Protein AF-A0A3D3UPU9-F1 (afdb_monomer)

Secondary structure (DSSP, 8-state):
----EEEETTTTEEEESSSSPP---GGG--SS----SS---SS-HHHHHHTT--GGGSTTT-TTGGGT-SSS--BTTTTBSSSHHHHHHHHHHTT-BHHHHTT-EETTEEGGGG-SS---BTTTTBSSSHHHHHHHHHHTT--S-PPPPP-

Structure (mmCIF, N/CA/C/O backbone):
data_AF-A0A3D3UPU9-F1
#
_entry.id   AF-A0A3D3UPU9-F1
#
loop_
_atom_site.group_PDB
_atom_site.id
_atom_site.type_symbol
_atom_site.label_atom_id
_atom_site.label_alt_id
_atom_site.label_comp_id
_atom_site.label_asym_id
_atom_site.label_entity_id
_atom_site.label_seq_id
_atom_site.pdbx_PDB_ins_code
_atom_site.Cartn_x
_atom_site.Cartn_y
_atom_site.Cartn_z
_atom_site.occupancy
_atom_site.B_iso_or_equiv
_atom_site.auth_seq_id
_atom_site.auth_comp_id
_atom_site.auth_asym_id
_atom_site.auth_atom_id
_atom_site.pdbx_PDB_model_num
ATOM 1 N N . CYS A 1 1 ? 29.585 -38.027 28.846 1.00 46.94 1 CYS A N 1
ATOM 2 C CA . CYS A 1 1 ? 30.339 -36.839 28.402 1.00 46.94 1 CYS A CA 1
ATOM 3 C C . CYS A 1 1 ? 29.628 -35.595 28.892 1.00 46.94 1 CYS A C 1
ATOM 5 O O . CYS A 1 1 ? 28.410 -35.543 28.786 1.00 46.94 1 CYS A O 1
ATOM 7 N N . LYS A 1 2 ? 30.360 -34.642 29.471 1.00 41.84 2 LYS A N 1
ATOM 8 C CA . LYS A 1 2 ? 29.818 -33.352 29.897 1.00 41.84 2 LYS A CA 1
ATOM 9 C C . LYS A 1 2 ? 30.314 -32.322 28.886 1.00 41.84 2 LYS A C 1
ATOM 11 O O . LYS A 1 2 ? 31.508 -32.048 28.859 1.00 41.84 2 LYS A O 1
ATOM 16 N N . VAL A 1 3 ? 29.425 -31.849 28.017 1.00 46.53 3 VAL A N 1
ATOM 17 C CA . VAL A 1 3 ? 29.729 -30.747 27.097 1.00 46.53 3 VAL A CA 1
ATOM 18 C C . VAL A 1 3 ? 29.745 -29.469 27.928 1.00 46.53 3 VAL A C 1
ATOM 20 O O . VAL A 1 3 ? 28.830 -29.245 28.723 1.00 46.53 3 VAL A O 1
ATOM 23 N N . THR A 1 4 ? 30.804 -28.674 27.797 1.00 49.34 4 THR A N 1
ATOM 24 C CA . THR A 1 4 ? 30.933 -27.385 28.485 1.00 49.34 4 THR A CA 1
ATOM 25 C C . THR A 1 4 ? 30.965 -26.300 27.425 1.00 49.34 4 THR A C 1
ATOM 27 O O . THR A 1 4 ? 31.684 -26.418 26.437 1.00 49.34 4 THR A O 1
ATOM 30 N N . VAL A 1 5 ? 30.138 -25.278 27.611 1.00 53.41 5 VAL A N 1
ATOM 31 C CA . VAL A 1 5 ? 30.054 -24.121 26.725 1.00 53.41 5 VAL A CA 1
ATOM 32 C C . VAL A 1 5 ? 30.458 -22.904 27.546 1.00 53.41 5 VAL A C 1
ATOM 34 O O . VAL A 1 5 ? 29.901 -22.681 28.622 1.00 53.41 5 VAL A O 1
ATOM 37 N N . ALA A 1 6 ? 31.434 -22.141 27.058 1.00 52.06 6 ALA A N 1
ATOM 38 C CA . ALA A 1 6 ? 31.935 -20.936 27.709 1.00 52.06 6 ALA A CA 1
ATOM 39 C C . ALA A 1 6 ? 31.796 -19.728 26.780 1.00 52.06 6 ALA A C 1
ATOM 41 O O . ALA A 1 6 ? 31.904 -19.847 25.555 1.00 52.06 6 ALA A O 1
ATOM 42 N N . THR A 1 7 ? 31.557 -18.552 27.364 1.00 44.59 7 THR A N 1
ATOM 43 C CA . THR A 1 7 ? 31.449 -17.321 26.588 1.00 44.59 7 THR A CA 1
ATOM 44 C C . THR A 1 7 ? 32.829 -16.778 26.213 1.00 44.59 7 THR A C 1
ATOM 46 O O . THR A 1 7 ? 33.698 -16.619 27.069 1.00 44.59 7 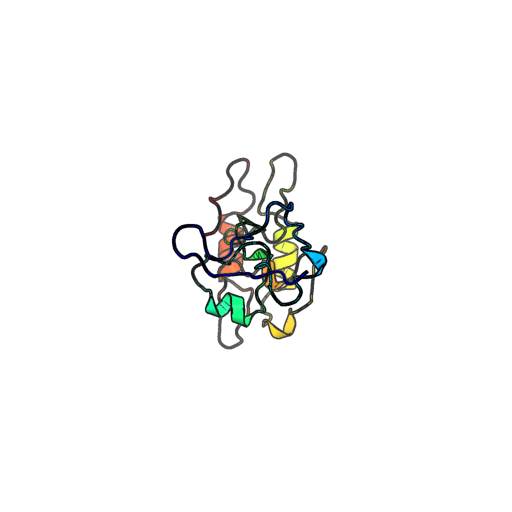THR A O 1
ATOM 49 N N . ASN A 1 8 ? 33.052 -16.483 24.927 1.00 55.12 8 ASN A N 1
ATOM 50 C CA . ASN A 1 8 ? 34.313 -15.919 24.426 1.00 55.12 8 ASN A CA 1
ATOM 51 C C . ASN A 1 8 ? 34.063 -14.608 23.667 1.00 55.12 8 ASN A C 1
ATOM 53 O O . ASN A 1 8 ? 33.685 -14.604 22.492 1.00 55.12 8 ASN A O 1
ATOM 57 N N . ALA A 1 9 ? 34.303 -13.486 24.347 1.00 48.84 9 ALA A N 1
ATOM 58 C CA . ALA A 1 9 ? 34.058 -12.144 23.815 1.00 48.84 9 ALA A CA 1
ATOM 59 C C . ALA A 1 9 ? 34.931 -11.789 22.594 1.00 48.84 9 ALA A C 1
ATOM 61 O O . ALA A 1 9 ? 34.575 -10.906 21.822 1.00 48.84 9 ALA A O 1
ATOM 62 N N . THR A 1 10 ? 36.045 -12.49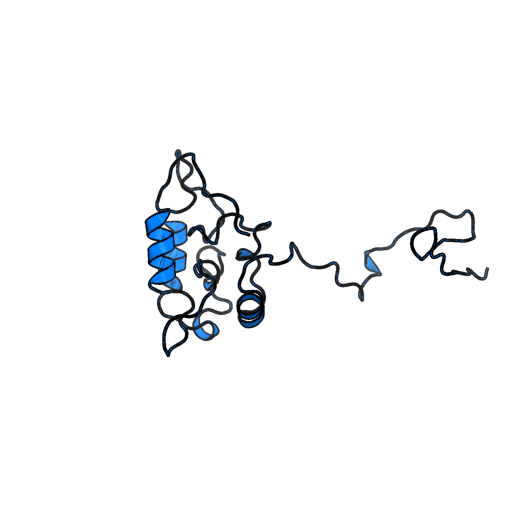2 22.372 1.00 52.50 10 THR A N 1
ATOM 63 C CA . THR A 1 10 ? 36.965 -12.228 21.254 1.00 52.50 10 THR A CA 1
ATOM 64 C C . THR A 1 10 ? 36.535 -12.932 19.959 1.00 52.50 10 THR A C 1
ATOM 66 O O . THR A 1 10 ? 36.992 -12.555 18.883 1.00 52.50 10 THR A O 1
ATOM 69 N N . ARG A 1 11 ? 35.669 -13.959 20.029 1.00 52.34 11 ARG A N 1
ATOM 70 C CA . ARG A 1 11 ? 35.299 -14.816 18.878 1.00 52.34 11 ARG A CA 1
ATOM 71 C C . ARG A 1 11 ? 33.797 -14.891 18.570 1.00 52.34 11 ARG A C 1
ATOM 73 O O . ARG A 1 11 ? 33.394 -15.764 17.812 1.00 52.34 11 ARG A O 1
ATOM 80 N N . GLY A 1 12 ? 32.979 -13.990 19.114 1.00 53.72 12 GLY A N 1
ATOM 81 C CA . GLY A 1 12 ? 31.536 -13.976 18.830 1.00 53.72 12 GLY A CA 1
ATOM 82 C C . GLY A 1 12 ? 30.709 -14.865 19.765 1.00 53.72 12 GLY A C 1
ATOM 83 O O . GLY A 1 12 ? 29.836 -15.605 19.328 1.00 53.72 12 GLY A O 1
ATOM 84 N N . ASN A 1 13 ? 30.960 -14.741 21.068 1.00 56.62 13 ASN A N 1
ATOM 85 C CA . ASN A 1 13 ? 30.154 -15.236 22.187 1.00 56.62 13 ASN A CA 1
ATOM 86 C C . ASN A 1 13 ? 30.148 -16.740 22.470 1.00 56.62 13 ASN A C 1
ATOM 88 O O . ASN A 1 13 ? 30.397 -17.060 23.622 1.00 56.62 13 ASN A O 1
ATOM 92 N N . VAL A 1 14 ? 29.909 -17.665 21.537 1.00 58.06 14 VAL A N 1
ATOM 93 C CA . VAL A 1 14 ? 29.805 -19.103 21.884 1.00 58.06 14 VAL A CA 1
ATOM 94 C C . VAL A 1 14 ? 30.769 -19.944 21.056 1.00 58.06 14 VAL A C 1
ATOM 96 O O . VAL A 1 14 ? 30.711 -19.938 19.831 1.00 58.06 14 VAL A O 1
ATOM 99 N N . VAL A 1 15 ? 31.662 -20.676 21.727 1.00 60.09 15 VAL A N 1
ATOM 100 C CA . VAL A 1 15 ? 32.650 -21.556 21.088 1.00 60.09 15 VAL A CA 1
ATOM 101 C C . VAL A 1 15 ? 32.526 -22.951 21.697 1.00 60.09 15 VAL A C 1
ATOM 103 O O . VAL A 1 15 ? 32.544 -23.087 22.920 1.00 60.09 15 VAL A O 1
ATOM 106 N N . LEU A 1 16 ? 32.399 -23.981 20.854 1.00 64.25 16 LEU A N 1
ATOM 107 C CA . LEU A 1 16 ? 32.554 -25.365 21.303 1.00 64.25 16 LEU A CA 1
ATOM 108 C C . LEU A 1 16 ? 34.021 -25.618 21.657 1.00 64.25 16 LEU A C 1
ATOM 110 O O . LEU A 1 16 ? 34.922 -25.307 20.880 1.00 64.25 16 LEU A O 1
ATOM 114 N N . GLU A 1 17 ? 34.250 -26.199 22.830 1.00 66.12 17 GLU A N 1
ATOM 115 C CA . GLU A 1 17 ? 35.594 -26.550 23.301 1.00 66.12 17 GLU A CA 1
ATOM 116 C C . GLU A 1 17 ? 36.030 -27.965 22.881 1.00 66.12 17 GLU A C 1
ATOM 118 O O . GLU A 1 17 ? 37.157 -28.369 23.164 1.00 66.12 17 GLU A O 1
ATOM 123 N N . ASP A 1 18 ? 35.164 -28.719 22.196 1.00 69.00 18 ASP A N 1
ATOM 124 C CA . ASP A 1 18 ? 35.494 -30.030 21.638 1.00 69.00 18 ASP A CA 1
ATOM 125 C C . ASP A 1 18 ? 35.617 -30.002 20.102 1.00 69.00 18 ASP A C 1
ATOM 127 O O . ASP A 1 18 ? 35.184 -29.067 19.432 1.00 69.00 18 ASP A O 1
ATOM 131 N N . ALA A 1 19 ? 36.286 -31.016 19.545 1.00 60.22 19 ALA A N 1
ATOM 132 C CA . ALA A 1 19 ? 36.576 -31.127 18.113 1.00 60.22 19 ALA A CA 1
ATOM 133 C C . ALA A 1 19 ? 35.414 -31.723 17.291 1.00 60.22 19 ALA A C 1
ATOM 135 O O . ALA A 1 19 ? 35.639 -32.165 16.163 1.00 60.22 19 ALA A O 1
ATOM 136 N N . SER A 1 20 ? 34.203 -31.806 17.852 1.00 69.56 20 SER A N 1
ATOM 137 C CA . SER A 1 20 ? 33.037 -32.291 17.114 1.00 69.56 20 SER A CA 1
ATOM 138 C C . SER A 1 20 ? 32.417 -31.174 16.269 1.00 69.56 20 SER A C 1
ATOM 140 O O . SER A 1 20 ? 32.450 -29.998 16.633 1.00 69.56 20 SER A O 1
ATOM 142 N N . GLU A 1 21 ? 31.883 -31.531 15.099 1.00 62.50 21 GLU A N 1
ATOM 143 C CA . GLU A 1 21 ? 31.147 -30.581 14.268 1.00 62.50 21 GLU A CA 1
ATOM 144 C C . GLU A 1 21 ? 29.829 -30.231 14.965 1.00 62.50 21 GLU A C 1
ATOM 146 O O . GLU A 1 21 ? 28.980 -31.095 15.202 1.00 62.50 21 GLU A O 1
ATOM 151 N N . ALA A 1 22 ? 29.669 -28.957 15.316 1.00 62.78 22 ALA A N 1
ATOM 152 C CA . ALA A 1 22 ? 28.429 -28.463 15.883 1.00 62.78 22 ALA A CA 1
ATOM 153 C C . ALA A 1 22 ? 27.321 -28.557 14.828 1.00 62.78 22 ALA A C 1
ATOM 155 O O . ALA A 1 22 ? 27.372 -27.894 13.794 1.00 62.78 22 ALA A O 1
ATOM 156 N N . THR A 1 23 ? 26.302 -29.364 15.100 1.00 63.22 23 THR A N 1
ATOM 157 C CA . THR A 1 23 ? 25.083 -29.387 14.294 1.00 63.22 23 THR A CA 1
ATOM 158 C C . THR A 1 23 ? 24.142 -28.310 14.816 1.00 63.22 23 THR A C 1
ATOM 160 O O . THR A 1 23 ? 23.668 -28.371 15.949 1.00 63.22 23 THR A O 1
ATOM 163 N N . VAL A 1 24 ? 23.908 -27.282 13.999 1.00 61.31 24 VAL A N 1
ATOM 164 C CA . VAL A 1 24 ? 22.934 -26.229 14.301 1.00 61.31 24 VAL A CA 1
ATOM 165 C C . VAL A 1 24 ? 21.560 -26.719 13.855 1.00 61.31 24 VAL A C 1
ATOM 167 O O . VAL A 1 24 ? 21.255 -26.717 12.664 1.00 61.31 24 VAL A O 1
ATOM 170 N N . ASP A 1 25 ? 20.739 -27.159 14.809 1.00 63.22 25 ASP A N 1
ATOM 171 C CA . ASP A 1 25 ? 19.335 -27.486 14.561 1.00 63.22 25 ASP A CA 1
ATOM 172 C C . ASP A 1 25 ? 18.470 -26.228 14.696 1.00 63.22 25 ASP A C 1
ATOM 174 O O . ASP A 1 25 ? 18.075 -25.819 15.789 1.00 63.22 25 ASP A O 1
ATOM 178 N N . LEU A 1 26 ? 18.180 -25.607 13.555 1.00 58.19 26 LEU A N 1
ATOM 179 C CA . LEU A 1 26 ? 17.317 -24.430 13.487 1.00 58.19 26 LEU A CA 1
ATOM 180 C C . LEU A 1 26 ? 15.848 -24.755 13.807 1.00 58.19 26 LEU A C 1
ATOM 182 O O . LEU A 1 26 ? 15.109 -23.844 14.165 1.00 58.19 26 LEU A O 1
ATOM 186 N N . ALA A 1 27 ? 15.417 -26.021 13.738 1.00 61.16 27 ALA A N 1
ATOM 187 C CA . ALA A 1 27 ? 14.056 -26.407 14.116 1.00 61.16 27 ALA A CA 1
ATOM 188 C C . ALA A 1 27 ? 13.843 -26.390 15.642 1.00 61.16 27 ALA A C 1
ATOM 190 O O . ALA A 1 27 ? 12.710 -26.267 16.103 1.00 61.16 27 ALA A O 1
ATOM 191 N N . GLY A 1 28 ? 14.925 -26.472 16.426 1.00 59.78 28 GLY A N 1
ATOM 192 C CA . GLY A 1 28 ? 14.901 -26.339 17.885 1.00 59.78 28 GLY A CA 1
ATOM 193 C C . GLY A 1 28 ? 14.947 -24.893 18.395 1.00 59.78 28 GLY A C 1
ATOM 194 O O . GLY A 1 28 ? 14.763 -24.664 19.589 1.00 59.78 28 GLY A O 1
ATOM 195 N N . ALA A 1 29 ? 15.181 -23.907 17.522 1.00 58.81 29 ALA A N 1
ATOM 196 C CA . ALA A 1 29 ? 15.260 -22.491 17.881 1.00 58.81 29 ALA A CA 1
ATOM 197 C C . ALA A 1 29 ? 13.862 -21.845 17.960 1.00 58.81 29 ALA A C 1
ATOM 199 O O . ALA A 1 29 ? 13.557 -20.906 17.234 1.00 58.81 29 ALA A O 1
ATOM 200 N N . THR A 1 30 ? 12.994 -22.353 18.839 1.00 58.50 30 THR A N 1
ATOM 201 C CA . THR A 1 30 ? 11.598 -21.889 18.966 1.00 58.50 30 THR A CA 1
ATOM 202 C C . THR A 1 30 ? 11.452 -20.543 19.681 1.00 58.50 30 THR A C 1
ATOM 204 O O . THR A 1 30 ? 10.444 -19.866 19.503 1.00 58.50 30 THR A O 1
ATOM 207 N N . ASP A 1 31 ? 12.459 -20.147 20.467 1.00 54.50 31 ASP A N 1
ATOM 208 C CA . ASP A 1 31 ? 12.461 -18.905 21.260 1.00 54.50 31 ASP A CA 1
ATOM 209 C C . ASP A 1 31 ? 13.246 -17.761 20.598 1.00 54.50 31 ASP A C 1
ATOM 211 O O . ASP A 1 31 ? 13.247 -16.631 21.087 1.00 54.50 31 ASP A O 1
ATOM 215 N N . ILE A 1 32 ? 13.919 -18.036 19.476 1.00 47.25 32 ILE A N 1
ATOM 216 C CA . ILE A 1 32 ? 14.533 -17.006 18.639 1.00 47.25 32 ILE A CA 1
ATOM 217 C C . ILE A 1 32 ? 13.521 -16.724 17.537 1.00 47.25 32 ILE A C 1
ATOM 219 O O . ILE A 1 32 ? 13.419 -17.473 16.568 1.00 47.25 32 ILE A O 1
ATOM 223 N N . GLN A 1 33 ? 12.774 -15.630 17.674 1.00 47.12 33 GLN A N 1
ATOM 224 C CA . GLN A 1 33 ? 12.136 -15.033 16.509 1.00 47.12 33 GLN A CA 1
ATOM 225 C C . GLN A 1 33 ? 13.269 -14.663 15.544 1.00 47.12 33 GLN A C 1
ATOM 227 O O . GLN A 1 33 ? 14.010 -13.708 15.782 1.00 47.12 33 GLN A O 1
ATOM 232 N N . ILE A 1 34 ? 13.469 -15.460 14.492 1.00 50.19 34 ILE A N 1
ATOM 233 C CA . ILE A 1 34 ? 14.204 -14.997 13.316 1.00 50.19 34 ILE A CA 1
ATOM 234 C C . ILE A 1 34 ? 13.363 -13.817 12.845 1.00 50.19 34 ILE A C 1
ATOM 236 O O . ILE A 1 34 ? 12.227 -14.030 12.423 1.00 50.19 34 ILE A O 1
ATOM 240 N N . GLY A 1 35 ? 13.859 -12.592 13.053 1.00 45.94 35 GLY A N 1
ATOM 241 C CA . GLY A 1 35 ? 13.144 -11.375 12.682 1.00 45.94 35 GLY A CA 1
ATOM 242 C C . GLY A 1 35 ? 12.554 -11.551 11.288 1.00 45.94 35 GLY A C 1
ATOM 243 O O . GLY A 1 35 ? 13.261 -11.996 10.379 1.00 45.94 35 GLY A O 1
ATOM 244 N N . GLY A 1 36 ? 11.247 -11.310 11.190 1.00 49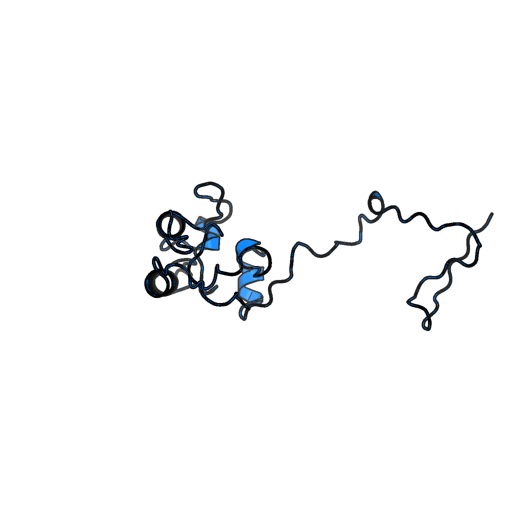.22 36 GLY A N 1
ATOM 245 C CA . GLY A 1 36 ? 10.461 -11.478 9.978 1.00 49.22 36 GLY A CA 1
ATOM 246 C C . GLY A 1 36 ? 11.072 -10.764 8.773 1.00 49.22 36 GLY A C 1
ATOM 247 O O . GLY A 1 36 ? 12.007 -9.970 8.883 1.00 49.22 36 GLY A O 1
ATOM 248 N N . ALA A 1 37 ? 10.553 -11.115 7.604 1.00 52.84 37 ALA A N 1
ATOM 249 C CA . ALA A 1 37 ? 10.959 -10.603 6.307 1.00 52.84 37 ALA A CA 1
ATOM 250 C C . ALA A 1 37 ? 11.110 -9.070 6.294 1.00 52.84 37 ALA A C 1
ATOM 252 O O . ALA A 1 37 ? 10.126 -8.359 6.208 1.00 52.84 37 ALA A O 1
ATOM 253 N N . GLY A 1 38 ? 12.351 -8.570 6.336 1.00 62.69 38 GLY A N 1
ATOM 254 C CA . GLY A 1 38 ? 12.653 -7.136 6.320 1.00 62.69 38 GLY A CA 1
ATOM 255 C C . GLY A 1 38 ? 12.133 -6.382 7.553 1.00 62.69 38 GLY A C 1
ATOM 256 O O . GLY A 1 38 ? 11.144 -6.733 8.179 1.00 62.69 38 GLY A O 1
ATOM 257 N N . SER A 1 39 ? 12.835 -5.337 7.969 1.00 81.06 39 SER A N 1
ATOM 258 C CA . SER A 1 39 ? 12.291 -4.404 8.962 1.00 81.06 39 SER A CA 1
ATOM 259 C C . SER A 1 39 ? 11.724 -3.208 8.221 1.00 81.06 39 SER A C 1
ATOM 261 O O . SER A 1 39 ? 12.335 -2.751 7.258 1.00 81.06 39 SER A O 1
ATOM 263 N N . TYR A 1 40 ? 10.586 -2.689 8.673 1.00 87.25 40 TYR A N 1
ATOM 264 C CA . TYR A 1 40 ? 10.096 -1.404 8.198 1.00 87.25 40 TYR A CA 1
ATOM 265 C C . TYR A 1 40 ? 11.116 -0.308 8.536 1.00 87.25 40 TYR A C 1
ATOM 267 O O . TYR A 1 40 ? 11.459 -0.097 9.702 1.00 87.25 40 TYR A O 1
ATOM 275 N N . THR A 1 41 ? 11.621 0.363 7.505 1.00 85.00 41 THR A N 1
ATOM 276 C CA . THR A 1 41 ? 12.604 1.454 7.602 1.00 85.00 41 THR A CA 1
ATOM 277 C C . THR A 1 41 ? 12.017 2.809 7.208 1.00 85.00 41 THR A C 1
ATOM 279 O O . THR A 1 41 ? 12.722 3.822 7.229 1.00 85.00 41 THR A O 1
ATOM 282 N N . GLY A 1 42 ? 10.710 2.840 6.935 1.00 86.50 42 GLY A N 1
ATOM 283 C CA . GLY A 1 42 ? 9.974 4.045 6.602 1.00 86.50 42 GLY A CA 1
ATOM 284 C C . GLY A 1 42 ? 9.809 5.023 7.775 1.00 86.50 42 GLY A C 1
ATOM 285 O O . GLY A 1 42 ? 10.136 4.721 8.928 1.00 86.50 42 GLY A O 1
ATOM 286 N N . PRO A 1 43 ? 9.306 6.237 7.496 1.00 91.56 43 PRO A N 1
ATOM 287 C CA . PRO A 1 43 ? 9.283 7.318 8.475 1.00 91.56 43 PRO A CA 1
ATOM 288 C C . PRO A 1 43 ? 8.216 7.186 9.575 1.00 91.56 43 PRO A C 1
ATOM 290 O O . PRO A 1 43 ? 8.288 7.949 10.539 1.00 91.56 43 PRO A O 1
ATOM 293 N N . GLN A 1 44 ? 7.256 6.258 9.468 1.00 93.88 44 GLN A N 1
ATOM 294 C CA . GLN A 1 44 ? 6.132 6.106 10.407 1.00 93.88 44 GLN A CA 1
ATOM 295 C C . GLN A 1 44 ? 6.106 4.730 11.110 1.00 93.88 44 GLN A C 1
ATOM 297 O O . GLN A 1 44 ? 5.162 3.953 10.936 1.00 93.88 44 GLN A O 1
ATOM 302 N N . PRO A 1 45 ? 7.134 4.376 11.906 1.00 92.44 45 PRO A N 1
ATOM 303 C CA . PRO A 1 45 ? 7.202 3.064 12.555 1.00 92.44 45 PRO A CA 1
ATOM 304 C C . PRO A 1 45 ? 6.082 2.837 13.583 1.00 92.44 45 PRO A C 1
ATOM 306 O O . PRO A 1 45 ? 5.681 1.700 13.814 1.00 92.44 45 PRO A O 1
ATOM 309 N N . ASP A 1 46 ? 5.565 3.904 14.194 1.00 95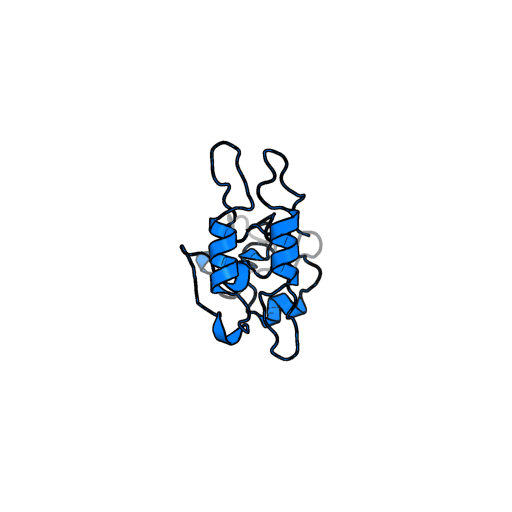.00 46 ASP A N 1
ATOM 310 C CA . ASP A 1 46 ? 4.431 3.865 15.117 1.00 95.00 46 ASP A CA 1
ATOM 311 C C . ASP A 1 46 ? 3.112 3.561 14.400 1.00 95.00 46 ASP A C 1
ATOM 313 O O . ASP A 1 46 ? 2.317 2.762 14.897 1.00 95.00 46 ASP A O 1
ATOM 317 N N . GLU A 1 47 ? 2.896 4.136 13.217 1.00 96.56 47 GLU A N 1
ATOM 318 C CA . GLU A 1 47 ? 1.729 3.820 12.390 1.00 96.56 47 GLU A CA 1
ATOM 319 C C . GLU A 1 47 ? 1.790 2.378 11.879 1.00 96.56 47 GLU A C 1
ATOM 321 O O . GLU A 1 47 ? 0.785 1.675 11.967 1.00 96.56 47 GLU A O 1
ATOM 326 N N . TRP A 1 48 ? 2.964 1.910 11.435 1.00 95.50 48 TRP A N 1
ATOM 327 C CA . TRP A 1 48 ? 3.174 0.529 10.980 1.00 95.50 48 TRP A CA 1
ATOM 328 C C . TRP A 1 48 ? 2.823 -0.485 12.073 1.00 95.50 48 TRP A C 1
ATOM 330 O O . TRP A 1 48 ? 2.034 -1.404 11.847 1.00 95.50 48 TRP A O 1
ATOM 340 N N . GLN A 1 49 ? 3.317 -0.263 13.293 1.00 94.88 49 GLN A N 1
ATOM 341 C CA . GLN A 1 49 ? 2.963 -1.080 14.456 1.00 94.88 49 GLN A CA 1
ATOM 342 C C . GLN A 1 49 ? 1.467 -0.991 14.791 1.00 94.88 49 GLN A C 1
ATOM 344 O O . GLN A 1 49 ? 0.840 -1.998 15.121 1.00 94.88 49 GLN A O 1
ATOM 349 N N . ALA A 1 50 ? 0.866 0.199 14.689 1.00 95.06 50 ALA A N 1
ATOM 350 C CA . ALA A 1 50 ? -0.542 0.413 15.017 1.00 95.06 50 ALA A CA 1
ATOM 351 C C . ALA A 1 50 ? -1.516 -0.312 14.073 1.00 95.06 50 ALA A C 1
ATOM 353 O O . ALA A 1 50 ? -2.646 -0.589 14.482 1.00 95.06 50 ALA A O 1
ATOM 354 N N . VAL A 1 51 ? -1.098 -0.621 12.842 1.00 95.69 51 VAL A N 1
ATOM 355 C CA . VAL A 1 51 ? -1.904 -1.356 11.851 1.00 95.69 51 VAL A CA 1
ATOM 356 C C . VAL A 1 51 ? -1.455 -2.809 11.661 1.00 95.69 51 VAL A C 1
ATOM 358 O O . VAL A 1 51 ? -1.792 -3.441 10.662 1.00 95.69 51 VAL A O 1
ATOM 361 N N . GLY A 1 52 ? -0.727 -3.359 12.638 1.00 94.62 52 GLY A N 1
ATOM 362 C CA . GLY A 1 52 ? -0.397 -4.785 12.680 1.00 94.62 52 GLY A CA 1
ATOM 363 C C . GLY A 1 52 ? 0.785 -5.190 11.804 1.00 94.62 52 GLY A C 1
ATOM 364 O O . GLY A 1 52 ? 0.823 -6.328 11.351 1.00 94.62 52 GLY A O 1
ATOM 365 N N . GLU A 1 53 ? 1.727 -4.271 11.583 1.00 94.50 53 GLU A N 1
ATOM 366 C CA . GLU A 1 53 ? 3.007 -4.532 10.916 1.00 94.50 53 GLU A CA 1
ATOM 367 C C . GLU A 1 53 ? 2.856 -5.131 9.498 1.00 94.50 53 GLU A C 1
ATOM 369 O O . GLU A 1 53 ? 3.431 -6.176 9.201 1.00 94.50 53 GLU A O 1
ATOM 374 N N . PRO A 1 54 ? 2.080 -4.504 8.590 1.00 94.69 54 PRO A N 1
ATOM 375 C CA . PRO A 1 54 ? 1.818 -5.061 7.268 1.00 94.69 54 PRO A CA 1
ATOM 376 C C . PRO A 1 54 ? 3.100 -5.219 6.442 1.00 94.69 54 PRO A C 1
ATOM 378 O O . PRO A 1 54 ? 3.856 -4.264 6.245 1.00 94.69 54 PRO A O 1
ATOM 381 N N . ASP A 1 55 ? 3.285 -6.417 5.886 1.00 94.62 55 ASP A N 1
ATOM 382 C CA . ASP A 1 55 ? 4.434 -6.784 5.049 1.00 94.62 55 ASP A CA 1
ATOM 383 C C . ASP A 1 55 ? 4.593 -5.875 3.822 1.00 94.62 55 ASP A C 1
ATOM 385 O O . ASP A 1 55 ? 5.704 -5.530 3.431 1.00 94.62 55 ASP A O 1
ATOM 389 N N . CYS A 1 56 ? 3.489 -5.441 3.210 1.00 94.81 56 CYS A N 1
ATOM 390 C CA . CYS A 1 56 ? 3.540 -4.609 2.007 1.00 94.81 56 CYS A CA 1
ATOM 391 C C . CYS A 1 56 ? 4.114 -3.207 2.235 1.00 94.81 56 CYS A C 1
ATOM 393 O O . CYS A 1 56 ? 4.461 -2.545 1.266 1.00 94.81 56 CYS A O 1
ATOM 395 N N . TRP A 1 57 ? 4.255 -2.755 3.481 1.00 95.19 57 TRP A N 1
ATOM 396 C CA . TRP A 1 57 ? 4.936 -1.494 3.789 1.00 95.19 57 TRP A CA 1
ATOM 397 C C . TRP A 1 57 ? 6.459 -1.653 3.862 1.00 95.19 57 TRP A C 1
ATOM 399 O O . TRP A 1 57 ? 7.196 -0.672 3.960 1.00 95.19 57 TRP A O 1
ATOM 409 N N . ILE A 1 58 ? 6.954 -2.891 3.855 1.00 93.81 58 ILE A N 1
ATOM 410 C CA . ILE A 1 58 ? 8.375 -3.197 3.948 1.00 93.81 58 ILE A CA 1
ATOM 411 C C . ILE A 1 58 ? 8.970 -3.124 2.543 1.00 93.81 58 ILE A C 1
ATOM 413 O O . ILE A 1 58 ? 8.632 -3.926 1.672 1.00 93.81 58 ILE A O 1
ATOM 417 N N . ALA A 1 59 ? 9.918 -2.209 2.330 1.00 91.31 59 ALA A N 1
ATOM 418 C CA . ALA A 1 59 ? 10.516 -1.963 1.017 1.00 91.31 59 ALA A CA 1
ATOM 419 C C . ALA A 1 59 ? 11.178 -3.207 0.390 1.00 91.31 59 ALA A C 1
ATOM 421 O O . ALA A 1 59 ? 11.186 -3.365 -0.828 1.00 91.31 59 ALA A O 1
ATOM 422 N N . SER A 1 60 ? 11.699 -4.138 1.200 1.00 89.75 60 SER A N 1
ATOM 423 C CA . SER A 1 60 ? 12.242 -5.405 0.687 1.00 89.75 60 SER A CA 1
ATOM 424 C C . SER A 1 60 ? 11.178 -6.386 0.179 1.00 89.75 60 SER A C 1
ATOM 426 O O . SER A 1 60 ? 1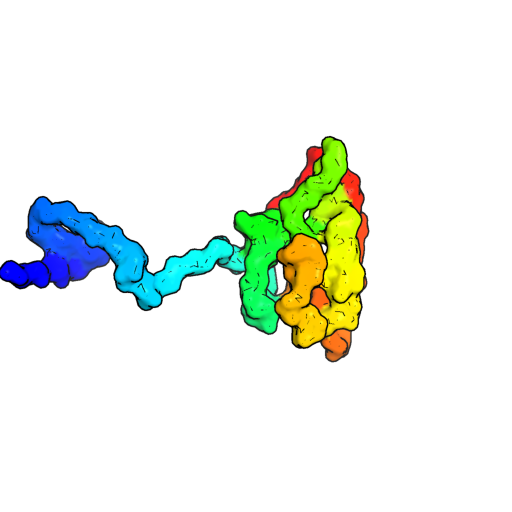1.535 -7.362 -0.477 1.00 89.75 60 SER A O 1
ATOM 428 N N . ILE A 1 61 ? 9.904 -6.165 0.513 1.00 92.62 61 ILE A N 1
ATOM 429 C CA . ILE A 1 61 ? 8.755 -6.962 0.067 1.00 92.62 61 ILE A CA 1
ATOM 430 C C . ILE A 1 61 ? 8.046 -6.239 -1.078 1.00 92.62 61 ILE A C 1
ATOM 432 O O . ILE A 1 61 ? 7.899 -6.809 -2.157 1.00 92.62 61 ILE A O 1
ATOM 436 N N . ASN A 1 62 ? 7.664 -4.979 -0.867 1.00 93.50 62 ASN A N 1
ATOM 437 C CA . ASN A 1 62 ? 7.134 -4.116 -1.911 1.00 93.50 62 ASN A CA 1
ATOM 438 C C . ASN A 1 62 ? 7.900 -2.791 -1.923 1.00 93.50 62 ASN A C 1
ATOM 440 O O . ASN A 1 62 ? 7.634 -1.861 -1.163 1.00 93.50 62 ASN A O 1
ATOM 444 N N . ALA A 1 63 ? 8.856 -2.711 -2.842 1.00 92.69 63 ALA A N 1
ATOM 445 C CA . ALA A 1 63 ? 9.738 -1.567 -2.977 1.00 92.69 63 ALA A CA 1
ATOM 446 C C . ALA A 1 63 ? 9.023 -0.287 -3.428 1.00 92.69 63 ALA A C 1
ATOM 448 O O . ALA A 1 63 ? 9.634 0.770 -3.392 1.00 92.69 63 ALA A O 1
ATOM 449 N N . ARG A 1 64 ? 7.774 -0.344 -3.900 1.00 94.00 64 ARG A N 1
ATOM 450 C CA . ARG A 1 64 ? 7.099 0.804 -4.535 1.00 94.00 64 ARG A CA 1
ATOM 451 C C . ARG A 1 64 ? 5.775 1.156 -3.884 1.00 94.00 64 ARG A C 1
ATOM 453 O O . ARG A 1 64 ? 5.075 2.028 -4.394 1.00 94.00 64 ARG A O 1
ATOM 460 N N . GLN A 1 65 ? 5.458 0.540 -2.751 1.00 96.50 65 GLN A N 1
ATOM 461 C CA . GLN A 1 65 ? 4.175 0.732 -2.091 1.00 96.50 65 GLN A CA 1
ATOM 462 C C . GLN A 1 65 ? 3.905 2.205 -1.768 1.00 96.50 65 GLN A C 1
ATOM 464 O O . GLN A 1 65 ? 2.880 2.742 -2.176 1.00 96.50 65 GLN A O 1
ATOM 469 N N . CYS A 1 66 ? 4.886 2.916 -1.216 1.00 95.62 66 CYS A N 1
ATOM 470 C CA . CYS A 1 66 ? 4.808 4.353 -0.940 1.00 95.62 66 CYS A CA 1
ATOM 471 C C . CYS A 1 66 ? 4.674 5.251 -2.193 1.00 95.62 66 CYS A C 1
ATOM 473 O O . CYS A 1 66 ? 4.594 6.478 -2.098 1.00 95.62 66 CYS A O 1
ATOM 475 N N . HIS A 1 67 ? 4.680 4.657 -3.387 1.00 96.25 67 HIS A N 1
ATOM 476 C CA . HIS A 1 67 ? 4.493 5.312 -4.676 1.00 96.25 67 HIS A CA 1
ATOM 477 C C . HIS A 1 67 ? 3.203 4.884 -5.385 1.00 96.25 67 HIS A C 1
ATOM 479 O O . HIS A 1 67 ? 3.006 5.255 -6.537 1.00 96.25 67 HIS A O 1
ATOM 485 N N . GLY A 1 68 ? 2.303 4.165 -4.714 1.00 97.00 68 GLY A N 1
ATOM 486 C CA . GLY A 1 68 ? 0.995 3.804 -5.261 1.00 97.00 68 GLY A CA 1
ATOM 487 C C . GLY A 1 68 ? 0.882 2.380 -5.804 1.00 97.00 68 GLY A C 1
ATOM 488 O O . GLY A 1 68 ? -0.153 2.051 -6.373 1.00 97.00 68 GLY A O 1
ATOM 489 N N . ASP A 1 69 ? 1.928 1.561 -5.665 1.00 96.94 69 ASP A N 1
ATOM 490 C CA . ASP A 1 69 ? 1.951 0.148 -6.070 1.00 96.94 69 ASP A CA 1
ATOM 491 C C . ASP A 1 69 ? 1.447 -0.719 -4.904 1.00 96.94 69 ASP A C 1
ATOM 493 O O . ASP A 1 69 ? 2.193 -1.039 -3.980 1.00 96.94 69 ASP A O 1
ATOM 497 N N . ALA A 1 70 ? 0.162 -1.056 -4.891 1.00 98.12 70 ALA A N 1
ATOM 498 C CA . ALA A 1 70 ? -0.445 -1.804 -3.796 1.00 98.12 70 ALA A CA 1
ATOM 499 C C . ALA A 1 70 ? -0.154 -3.310 -3.888 1.00 98.12 70 ALA A C 1
ATOM 501 O O . ALA A 1 70 ? -0.065 -3.969 -2.848 1.00 98.12 70 ALA A O 1
ATOM 502 N N . ASP A 1 71 ? -0.038 -3.859 -5.104 1.00 96.50 71 ASP A N 1
ATOM 503 C CA . ASP A 1 71 ? 0.048 -5.307 -5.348 1.00 96.50 71 ASP A CA 1
ATOM 504 C C . ASP A 1 71 ? 1.472 -5.829 -5.616 1.00 96.50 71 ASP A C 1
ATOM 506 O O . ASP A 1 71 ? 1.705 -7.042 -5.594 1.00 96.50 71 ASP A O 1
ATOM 510 N N . GLY A 1 72 ? 2.438 -4.930 -5.813 1.00 93.81 72 GLY A N 1
ATOM 511 C CA . GLY A 1 72 ? 3.833 -5.234 -6.112 1.00 93.81 72 GLY A CA 1
ATOM 512 C C . GLY A 1 72 ? 4.049 -5.782 -7.525 1.00 93.81 72 GLY A C 1
ATOM 513 O O . GLY A 1 72 ? 5.103 -6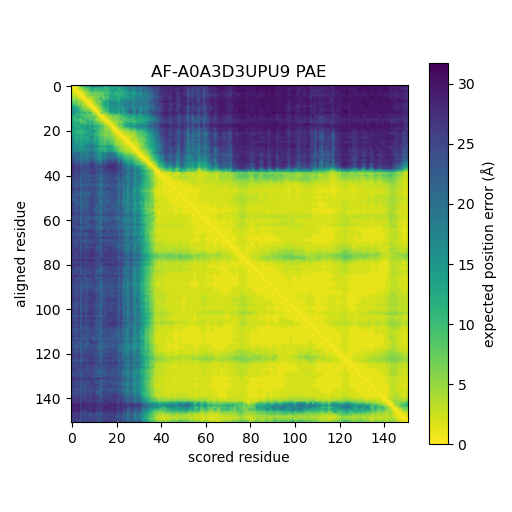.373 -7.793 1.00 93.81 72 GLY A O 1
ATOM 514 N N . ALA A 1 73 ? 3.067 -5.670 -8.426 1.00 93.44 73 ALA A N 1
ATOM 515 C CA . ALA A 1 73 ? 3.055 -6.338 -9.719 1.00 93.44 73 ALA A CA 1
ATOM 516 C C . ALA A 1 73 ? 2.870 -5.369 -10.897 1.00 93.44 73 ALA A C 1
ATOM 518 O O . ALA A 1 73 ? 1.872 -4.678 -11.074 1.00 93.44 73 ALA A O 1
ATOM 519 N N . SER A 1 74 ? 3.817 -5.417 -11.837 1.00 93.25 74 SER A N 1
ATOM 520 C CA . SER A 1 74 ? 3.712 -4.630 -13.066 1.00 93.25 74 SER A CA 1
ATOM 521 C C . SER A 1 74 ? 2.615 -5.154 -14.007 1.00 93.25 74 SER A C 1
ATOM 523 O O . SER A 1 74 ? 2.565 -6.351 -14.307 1.00 93.25 74 SER A O 1
ATO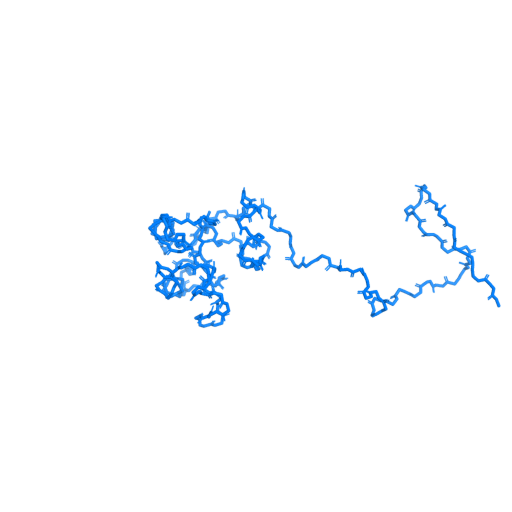M 525 N N . GLN A 1 75 ? 1.828 -4.249 -14.585 1.00 92.62 75 GLN A N 1
ATOM 526 C CA . GLN A 1 75 ? 0.725 -4.541 -15.500 1.00 92.62 75 GLN A CA 1
ATOM 527 C C . GLN A 1 75 ? 1.035 -4.120 -16.950 1.00 92.62 75 GLN A C 1
ATOM 529 O O . GLN A 1 75 ? 1.616 -3.067 -17.231 1.00 92.62 75 GLN A O 1
ATOM 534 N N . GLY A 1 76 ? 0.593 -4.941 -17.907 1.00 90.81 76 GLY A N 1
ATOM 535 C CA . GLY A 1 76 ? 0.682 -4.651 -19.342 1.00 90.81 76 GLY A CA 1
ATOM 536 C C . GLY A 1 76 ? 2.080 -4.809 -19.957 1.00 90.81 76 GLY A C 1
ATOM 537 O O . GLY A 1 76 ? 3.050 -5.195 -19.308 1.00 90.81 76 GLY A O 1
ATOM 538 N N . LYS A 1 77 ? 2.192 -4.525 -21.262 1.00 89.38 77 LYS A N 1
ATOM 539 C CA . LYS A 1 77 ? 3.462 -4.668 -22.007 1.00 89.38 77 LYS A CA 1
ATOM 540 C C . LYS A 1 77 ? 4.499 -3.619 -21.603 1.00 89.38 77 LYS A C 1
ATOM 542 O O . LYS A 1 77 ? 5.690 -3.879 -21.708 1.00 89.38 77 LYS A O 1
ATOM 547 N N . GLN A 1 78 ? 4.023 -2.459 -21.163 1.00 88.38 78 GLN A N 1
ATOM 548 C CA . GLN A 1 78 ? 4.804 -1.302 -20.736 1.00 88.38 78 GLN A CA 1
ATOM 549 C C . GLN A 1 78 ? 5.219 -1.364 -19.257 1.00 88.38 78 GLN A C 1
ATOM 551 O O . GLN A 1 78 ? 5.846 -0.426 -18.774 1.00 88.38 78 GLN A O 1
ATOM 556 N N . LYS A 1 79 ? 4.867 -2.450 -18.546 1.00 90.31 79 LYS A N 1
ATOM 557 C CA . LYS A 1 79 ? 5.213 -2.692 -17.138 1.00 90.31 79 LYS A CA 1
ATOM 558 C C . LYS A 1 79 ? 4.850 -1.520 -16.220 1.00 90.31 79 LYS A C 1
ATOM 560 O O . LYS A 1 79 ? 5.704 -0.964 -15.535 1.00 90.31 79 LYS A O 1
ATOM 565 N N . TYR A 1 80 ? 3.574 -1.154 -16.209 1.00 93.12 80 TYR A N 1
ATOM 566 C CA . TYR A 1 80 ? 3.062 -0.151 -15.282 1.00 93.12 80 TYR A CA 1
ATOM 567 C C . TYR A 1 80 ? 2.975 -0.740 -13.876 1.00 93.12 80 T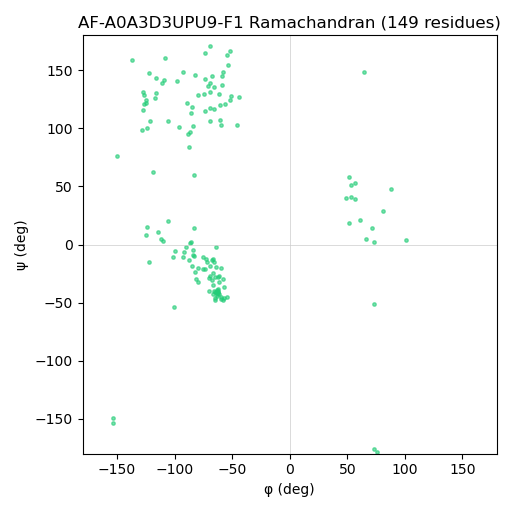YR A C 1
ATOM 569 O O . TYR A 1 80 ? 2.198 -1.662 -13.666 1.00 93.12 80 TYR A O 1
ATOM 577 N N . TRP A 1 81 ? 3.767 -0.221 -12.940 1.00 93.94 81 TRP A N 1
ATOM 578 C CA . TRP A 1 81 ? 3.740 -0.642 -11.529 1.00 93.94 81 TRP A CA 1
ATOM 579 C C . TRP A 1 81 ? 2.591 -0.023 -10.735 1.00 93.94 81 TRP A C 1
ATOM 581 O O . TRP A 1 81 ? 2.217 -0.546 -9.707 1.00 93.94 81 TRP A O 1
ATOM 591 N N . VAL A 1 82 ? 2.029 1.083 -11.226 1.00 95.94 82 VAL A N 1
ATOM 592 C CA . VAL A 1 82 ? 0.828 1.702 -10.662 1.00 95.94 82 VAL A CA 1
ATOM 593 C C . VAL A 1 82 ? -0.223 1.735 -11.756 1.00 95.94 82 VAL A C 1
ATOM 595 O O . VAL A 1 82 ? -0.103 2.490 -12.732 1.00 95.94 82 VAL A O 1
ATOM 598 N N . SER A 1 83 ? -1.221 0.867 -11.647 1.00 96.00 83 SER A N 1
ATOM 599 C CA . SER A 1 83 ? -2.309 0.770 -12.608 1.00 96.00 83 SER A CA 1
ATOM 600 C C . SER A 1 83 ? -3.597 0.219 -11.978 1.00 96.00 83 SER A C 1
ATOM 602 O O . SER A 1 83 ? -3.944 0.530 -10.844 1.00 96.00 83 SER A O 1
ATOM 604 N N . THR A 1 84 ? -4.409 -0.488 -12.764 1.00 97.25 84 THR A N 1
ATOM 605 C CA . THR A 1 84 ? -5.801 -0.790 -12.420 1.00 97.25 84 THR A CA 1
ATOM 606 C C . THR A 1 84 ? -5.943 -1.711 -11.219 1.00 97.25 84 THR A C 1
ATOM 608 O O . THR A 1 84 ? -6.854 -1.482 -10.433 1.00 97.25 84 THR A O 1
ATOM 611 N N . ASN A 1 85 ? -5.038 -2.676 -11.027 1.00 97.62 85 ASN A N 1
ATOM 612 C CA . ASN A 1 85 ? -5.080 -3.514 -9.827 1.00 97.62 85 ASN A CA 1
ATOM 613 C C . ASN A 1 85 ? -4.907 -2.675 -8.550 1.00 97.62 85 ASN A C 1
ATOM 615 O O . ASN A 1 85 ? -5.661 -2.844 -7.598 1.00 97.62 85 ASN A O 1
ATOM 619 N N . ASP A 1 86 ? -3.977 -1.718 -8.550 1.00 98.31 86 ASP A N 1
ATOM 620 C CA . ASP A 1 86 ? -3.712 -0.839 -7.406 1.00 98.31 86 ASP A CA 1
ATOM 621 C C . ASP A 1 86 ? -4.906 0.062 -7.104 1.00 98.31 86 ASP A C 1
ATOM 623 O O . ASP A 1 86 ? -5.303 0.248 -5.951 1.00 98.31 86 ASP A O 1
ATOM 627 N N . LEU A 1 87 ? -5.533 0.574 -8.168 1.00 98.50 87 LEU A N 1
ATOM 628 C CA . LEU A 1 87 ? -6.760 1.349 -8.063 1.00 98.50 87 LEU A CA 1
ATOM 629 C C . LEU A 1 87 ? -7.911 0.520 -7.471 1.00 98.50 87 LEU A C 1
ATOM 631 O O . LEU A 1 87 ? -8.679 1.056 -6.673 1.00 98.50 87 LEU A O 1
ATOM 635 N N . ASP A 1 88 ? -8.033 -0.765 -7.813 1.00 98.62 88 ASP A N 1
ATOM 636 C CA . ASP A 1 88 ? -9.060 -1.647 -7.246 1.00 98.62 88 ASP A CA 1
ATOM 637 C C . ASP A 1 88 ? -8.863 -1.845 -5.731 1.00 98.62 88 ASP A C 1
ATOM 639 O O . ASP A 1 88 ? -9.838 -1.785 -4.972 1.00 98.62 88 ASP A O 1
ATOM 643 N N . VAL A 1 89 ? -7.613 -2.002 -5.270 1.00 98.81 89 VAL A N 1
ATOM 644 C CA . VAL A 1 89 ? -7.285 -2.078 -3.832 1.00 98.81 89 VAL A CA 1
ATOM 645 C C . VAL A 1 89 ? -7.611 -0.750 -3.136 1.00 98.81 89 VAL A C 1
ATOM 647 O O . VAL A 1 89 ? -8.296 -0.751 -2.108 1.00 98.81 89 VAL A O 1
ATOM 650 N N . LEU A 1 90 ? -7.217 0.390 -3.723 1.00 98.75 90 LEU A N 1
ATOM 651 C CA . LEU A 1 90 ? -7.516 1.723 -3.184 1.00 98.75 90 LEU A CA 1
ATOM 652 C C . LEU A 1 90 ? -9.024 1.970 -3.070 1.00 98.75 90 LEU A C 1
ATOM 654 O O . LEU A 1 90 ? -9.502 2.411 -2.023 1.00 98.75 90 LEU A O 1
ATOM 658 N N . ILE A 1 91 ? -9.801 1.658 -4.111 1.00 98.75 91 ILE A N 1
ATOM 659 C CA . ILE A 1 91 ? -11.262 1.826 -4.108 1.00 98.75 91 ILE A CA 1
ATOM 660 C C . ILE A 1 91 ? -11.902 0.951 -3.027 1.00 98.75 91 ILE A C 1
ATOM 662 O O . ILE A 1 91 ? -12.818 1.394 -2.329 1.00 98.75 91 ILE A O 1
ATOM 666 N N . ALA A 1 92 ? -11.424 -0.282 -2.858 1.00 98.62 92 ALA A N 1
ATOM 667 C CA . ALA A 1 92 ? -11.943 -1.181 -1.839 1.00 98.62 92 ALA A CA 1
ATOM 668 C C . ALA A 1 92 ? -11.620 -0.710 -0.409 1.00 98.62 92 ALA A C 1
ATOM 670 O O . ALA A 1 92 ? -12.430 -0.941 0.496 1.00 98.62 92 ALA A O 1
ATOM 671 N N . ALA A 1 93 ? -10.499 -0.019 -0.198 1.00 98.56 93 ALA A N 1
ATOM 672 C CA . ALA A 1 93 ? -10.095 0.546 1.092 1.00 98.56 93 ALA A CA 1
ATOM 673 C C . ALA A 1 93 ? -10.641 1.967 1.361 1.00 98.56 93 ALA A C 1
ATOM 675 O O . ALA A 1 93 ? -10.609 2.435 2.502 1.00 98.56 93 ALA A O 1
ATOM 676 N N . TRP A 1 94 ? -11.175 2.638 0.335 1.00 98.62 94 TRP A N 1
ATOM 677 C CA . TRP A 1 94 ? -11.511 4.062 0.346 1.00 98.62 94 TRP A CA 1
ATOM 678 C C . TRP A 1 94 ? -12.375 4.502 1.533 1.00 98.62 94 TRP A C 1
ATOM 680 O O . TRP A 1 94 ? -13.495 4.016 1.725 1.00 98.62 94 TRP A O 1
ATOM 690 N N . ASN A 1 95 ? -11.885 5.493 2.285 1.00 98.31 95 ASN A N 1
ATOM 691 C CA . ASN A 1 95 ? -12.569 6.106 3.425 1.00 98.31 95 ASN A CA 1
ATOM 692 C C . ASN A 1 95 ? -13.053 5.096 4.476 1.00 98.31 95 ASN A C 1
ATOM 694 O O . ASN A 1 95 ? -14.148 5.218 5.036 1.00 98.31 95 ASN A O 1
ATOM 698 N N . LYS A 1 96 ? -12.221 4.095 4.759 1.00 98.19 96 LYS A N 1
ATOM 699 C CA . LYS A 1 96 ? -12.425 3.137 5.845 1.00 98.19 96 LYS A CA 1
ATOM 700 C C . LYS A 1 96 ? -11.303 3.263 6.872 1.00 98.19 96 LYS A C 1
ATOM 702 O O . LYS A 1 96 ? -10.151 3.536 6.534 1.00 98.19 96 LYS A O 1
ATOM 707 N N . SER A 1 97 ? -11.645 3.104 8.147 1.00 97.38 97 SER A N 1
ATOM 708 C CA . SER A 1 97 ? -10.648 2.994 9.215 1.00 97.38 97 SER A CA 1
ATOM 709 C C . SER A 1 97 ? -9.956 1.631 9.166 1.00 97.38 97 SER A C 1
ATOM 711 O O . SER A 1 97 ? -10.471 0.697 8.550 1.00 97.38 97 SER A O 1
ATOM 713 N N . PHE A 1 98 ? -8.824 1.486 9.862 1.00 97.75 98 PHE A N 1
ATOM 714 C CA . PHE A 1 98 ? -8.105 0.207 9.912 1.00 97.75 98 PHE A CA 1
ATOM 715 C C . PHE A 1 98 ? -9.005 -0.947 10.387 1.00 97.75 98 PHE A C 1
ATOM 717 O O . PHE A 1 98 ? -9.096 -1.970 9.720 1.00 97.75 98 PHE A O 1
ATOM 724 N N . ALA A 1 99 ? -9.790 -0.732 11.448 1.00 97.25 99 ALA A N 1
ATOM 725 C CA . ALA A 1 99 ? -10.717 -1.736 11.982 1.00 97.25 99 ALA A CA 1
ATOM 726 C C . ALA A 1 99 ? -11.788 -2.199 10.971 1.00 97.25 99 ALA A C 1
ATOM 728 O O . ALA A 1 99 ? -12.412 -3.239 11.152 1.00 97.25 99 ALA A O 1
ATOM 729 N N . GLN A 1 100 ? -12.048 -1.412 9.923 1.00 97.81 100 GLN A N 1
ATOM 730 C CA . GLN A 1 100 ? -13.000 -1.751 8.867 1.00 97.81 100 GLN A CA 1
ATOM 731 C C . GLN A 1 100 ? -12.360 -2.467 7.676 1.00 97.81 100 GLN A C 1
ATOM 733 O O . GLN A 1 100 ? -13.115 -2.926 6.822 1.00 97.81 100 GLN A O 1
ATOM 738 N N . ILE A 1 101 ? -11.028 -2.524 7.579 1.00 98.00 101 ILE A N 1
ATOM 739 C CA . ILE A 1 101 ? -10.294 -3.150 6.464 1.00 98.00 101 ILE A CA 1
ATOM 740 C C . ILE A 1 101 ? -9.347 -4.265 6.912 1.00 98.00 101 ILE A C 1
ATOM 742 O O . ILE A 1 101 ? -8.903 -5.043 6.074 1.00 98.00 101 ILE A O 1
ATOM 746 N N . GLU A 1 102 ? -9.043 -4.360 8.206 1.00 97.31 102 GLU A N 1
ATOM 747 C CA . GLU A 1 102 ? -8.189 -5.400 8.773 1.00 97.31 102 GLU A CA 1
ATOM 748 C C . GLU A 1 102 ? -8.659 -6.797 8.330 1.00 97.31 102 GLU A C 1
ATOM 750 O O . GLU A 1 102 ? -9.843 -7.138 8.413 1.00 97.31 102 GLU A O 1
ATOM 755 N N . GLY A 1 103 ? -7.724 -7.587 7.794 1.00 95.25 103 GLY A N 1
ATOM 756 C CA . GLY A 1 103 ? -7.979 -8.936 7.282 1.00 95.25 103 GLY A CA 1
ATOM 757 C C . GLY A 1 103 ? -8.733 -9.018 5.947 1.00 95.25 103 GLY A C 1
ATOM 758 O O . GLY A 1 103 ? -9.005 -10.126 5.488 1.00 95.25 103 GLY A O 1
ATOM 759 N N . GLN A 1 104 ? -9.081 -7.895 5.311 1.00 98.38 104 GLN A N 1
ATOM 760 C CA . GLN A 1 104 ? -9.717 -7.888 3.989 1.00 98.38 104 GLN A CA 1
ATOM 761 C C . GLN A 1 104 ? -8.688 -7.776 2.867 1.00 98.38 104 GLN A C 1
ATOM 763 O O . GLN A 1 104 ? -7.657 -7.114 3.009 1.00 98.38 104 GLN A O 1
ATOM 768 N N . THR A 1 105 ? -9.012 -8.386 1.727 1.00 98.56 105 THR A N 1
ATOM 769 C CA . THR A 1 105 ? -8.155 -8.418 0.542 1.00 98.56 105 THR A CA 1
ATOM 770 C C . THR A 1 105 ? -8.943 -8.181 -0.747 1.00 98.56 105 THR A C 1
ATOM 772 O O . THR A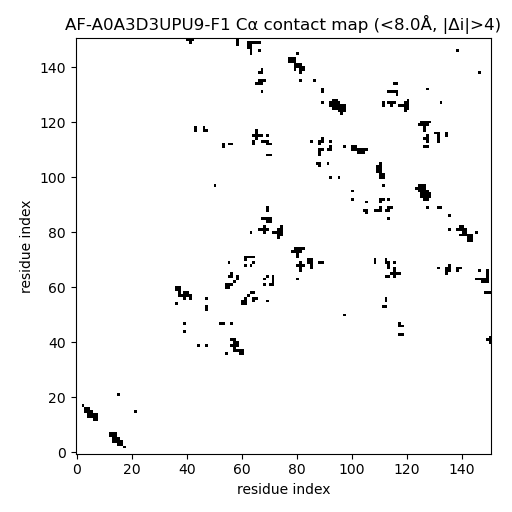 1 105 ? -10.154 -8.408 -0.811 1.00 98.56 105 THR A O 1
ATOM 775 N N . VAL A 1 106 ? -8.236 -7.755 -1.794 1.00 98.06 106 VAL A N 1
ATOM 776 C CA . VAL A 1 106 ? -8.680 -7.786 -3.196 1.00 98.06 106 VAL A CA 1
ATOM 777 C C . VAL A 1 106 ? -7.600 -8.505 -3.990 1.00 98.06 106 VAL A C 1
ATOM 779 O O . VAL A 1 106 ? -6.451 -8.090 -3.962 1.00 98.06 106 VAL A O 1
ATOM 782 N N . GLY A 1 107 ? -7.946 -9.608 -4.661 1.00 95.25 107 GLY A N 1
ATOM 783 C CA . GLY A 1 107 ? -6.958 -10.393 -5.415 1.00 95.25 107 GLY A CA 1
ATOM 784 C C . GLY A 1 107 ? -5.779 -10.870 -4.558 1.00 95.25 107 GLY A C 1
ATOM 785 O O . GLY A 1 107 ? -4.646 -10.817 -5.014 1.00 95.25 107 GLY A O 1
ATOM 786 N N . ASP A 1 108 ? -6.049 -11.272 -3.311 1.00 96.38 108 ASP A N 1
ATOM 787 C CA . ASP A 1 108 ? -5.056 -11.653 -2.291 1.00 96.38 108 ASP A CA 1
ATOM 788 C C . ASP A 1 108 ? -4.139 -10.519 -1.791 1.00 96.38 108 ASP A C 1
ATOM 790 O O . ASP A 1 108 ? -3.296 -10.748 -0.927 1.00 96.38 108 ASP A O 1
ATOM 794 N N . VAL A 1 109 ? -4.362 -9.279 -2.234 1.00 98.06 109 VAL A N 1
ATOM 795 C CA . VAL A 1 109 ? -3.657 -8.086 -1.747 1.00 98.06 109 VAL A CA 1
ATOM 796 C C . VAL A 1 109 ? -4.405 -7.499 -0.547 1.00 98.06 109 VAL A C 1
ATOM 798 O O . VAL A 1 109 ? -5.587 -7.163 -0.686 1.00 98.06 109 VAL A O 1
ATOM 801 N N . PRO A 1 110 ? -3.774 -7.358 0.633 1.00 98.44 110 PRO A N 1
ATOM 802 C CA . PRO A 1 110 ? -4.392 -6.704 1.784 1.00 98.44 110 PRO A CA 1
ATOM 803 C C . PRO A 1 110 ? -4.799 -5.261 1.484 1.00 98.44 110 PRO A C 1
ATOM 805 O O . PRO A 1 110 ? -4.033 -4.489 0.917 1.00 98.44 110 PRO A O 1
ATOM 808 N N . LEU A 1 111 ? -5.990 -4.859 1.931 1.00 98.69 111 LEU A N 1
ATOM 809 C CA . LEU A 1 111 ? -6.494 -3.501 1.684 1.00 98.69 111 LEU A CA 1
ATOM 810 C C . LEU A 1 111 ? -5.617 -2.397 2.296 1.00 98.69 111 LEU A C 1
ATOM 812 O O . LEU A 1 111 ? -5.583 -1.285 1.778 1.00 98.69 111 LEU A O 1
ATOM 816 N N . ILE A 1 112 ? -4.889 -2.701 3.375 1.00 98.44 112 ILE A N 1
ATOM 817 C CA . ILE A 1 112 ? -3.937 -1.772 4.004 1.00 98.44 112 ILE A CA 1
ATOM 818 C C . ILE A 1 112 ? -2.737 -1.445 3.099 1.00 98.44 112 ILE A C 1
ATOM 820 O O . ILE A 1 112 ? -2.046 -0.460 3.326 1.00 98.44 112 ILE A O 1
ATOM 824 N N . CYS A 1 113 ? -2.499 -2.219 2.039 1.00 98.38 113 CYS A N 1
ATOM 825 C CA . CYS A 1 113 ? -1.421 -1.945 1.092 1.00 98.38 113 CYS A CA 1
ATOM 826 C C . CYS A 1 113 ? -1.708 -0.747 0.181 1.00 98.38 113 CYS A C 1
ATOM 828 O O . CYS A 1 113 ? -0.780 -0.244 -0.441 1.00 98.38 113 CYS A O 1
ATOM 830 N N . ALA A 1 114 ? -2.950 -0.251 0.139 1.00 98.62 114 ALA A N 1
ATOM 831 C CA . ALA A 1 114 ? -3.296 0.988 -0.560 1.00 98.62 114 ALA A CA 1
ATOM 832 C C . ALA A 1 114 ? -3.099 2.269 0.278 1.00 98.62 114 ALA A C 1
ATOM 834 O O . ALA A 1 114 ? -3.434 3.355 -0.185 1.00 98.62 114 ALA A O 1
ATOM 835 N N . ASP A 1 115 ? -2.604 2.144 1.511 1.00 98.44 115 ASP A N 1
ATOM 836 C CA . ASP A 1 115 ? -2.222 3.260 2.382 1.00 98.44 115 ASP A CA 1
ATOM 837 C C . ASP A 1 115 ? -0.772 3.648 2.086 1.00 98.44 115 ASP A C 1
ATOM 839 O O . ASP A 1 115 ? 0.165 3.115 2.680 1.00 98.44 115 ASP A O 1
ATOM 843 N N . PHE A 1 116 ? -0.582 4.473 1.065 1.00 98.06 116 PHE A N 1
ATOM 844 C CA . PHE A 1 116 ? 0.720 4.754 0.464 1.00 98.06 116 PHE A CA 1
ATOM 845 C C . PHE A 1 116 ? 1.506 5.819 1.232 1.00 98.06 116 PHE A C 1
ATOM 847 O O . PHE A 1 116 ? 2.730 5.880 1.124 1.00 98.06 116 PHE A O 1
ATOM 854 N N . ASP A 1 117 ? 0.827 6.686 1.987 1.00 97.25 117 ASP A N 1
ATOM 855 C CA . ASP A 1 117 ? 1.496 7.678 2.838 1.00 97.25 117 ASP A CA 1
ATOM 856 C C . ASP A 1 117 ? 1.746 7.185 4.273 1.00 97.25 117 ASP A C 1
ATOM 858 O O . ASP A 1 117 ? 2.458 7.855 5.033 1.00 97.25 117 ASP A O 1
ATOM 862 N N . HIS A 1 118 ? 1.216 6.003 4.611 1.00 97.06 118 HIS A N 1
ATOM 863 C CA . HIS A 1 118 ? 1.269 5.362 5.921 1.00 97.06 118 HIS A CA 1
ATOM 864 C C . HIS A 1 118 ? 0.596 6.176 7.034 1.00 97.06 118 HIS A C 1
ATOM 866 O O . HIS A 1 118 ? 0.882 5.965 8.218 1.00 97.06 118 HIS A O 1
ATOM 872 N N . LEU A 1 119 ? -0.308 7.102 6.709 1.00 97.38 119 LEU A N 1
ATOM 873 C CA . LEU A 1 119 ? -0.889 8.045 7.660 1.00 97.38 119 LEU A CA 1
ATOM 874 C C . LEU A 1 119 ? -2.415 8.032 7.629 1.00 97.38 119 LEU A C 1
ATOM 876 O O . LEU A 1 119 ? -3.077 8.227 6.617 1.00 97.38 119 LEU A O 1
ATOM 880 N N . SER A 1 120 ? -3.017 7.937 8.816 1.00 96.75 120 SER A N 1
ATOM 881 C CA . SER A 1 120 ? -4.468 8.097 8.909 1.00 96.75 120 SER A CA 1
ATOM 882 C C . SER A 1 120 ? -4.932 9.539 8.635 1.00 96.75 120 SER A C 1
ATOM 884 O O . SER A 1 120 ? -4.362 10.510 9.141 1.00 96.75 120 SER A O 1
ATOM 886 N N . GLN A 1 121 ? -6.036 9.692 7.898 1.00 96.81 121 GLN A N 1
ATOM 887 C CA . GLN A 1 121 ? -6.592 10.990 7.517 1.00 96.81 121 GLN A CA 1
ATOM 888 C C . GLN A 1 121 ? -7.932 11.304 8.206 1.00 96.81 121 GLN A C 1
ATOM 890 O O . GLN A 1 121 ? -8.847 10.479 8.305 1.00 96.81 121 GLN A O 1
ATOM 895 N N . GLY A 1 122 ? -8.082 12.561 8.634 1.00 94.38 122 GLY A N 1
ATOM 896 C CA . GLY A 1 122 ? -9.339 13.108 9.144 1.00 94.38 122 GLY A CA 1
ATOM 897 C C . GLY A 1 122 ? -9.729 12.615 10.543 1.00 94.38 122 GLY A C 1
ATOM 898 O O . GLY A 1 122 ? -9.003 11.895 11.222 1.00 94.38 122 GLY A O 1
ATOM 899 N N . LYS A 1 123 ? -10.917 13.023 11.010 1.00 93.88 123 LYS A N 1
ATOM 900 C CA . LYS A 1 123 ? -11.410 12.669 12.359 1.00 93.88 123 LYS A CA 1
ATOM 901 C C . LYS A 1 123 ? -11.749 11.185 12.492 1.00 93.88 123 LYS A C 1
ATOM 903 O O . LYS A 1 123 ? -11.717 10.645 13.592 1.00 93.88 123 LYS A O 1
ATOM 908 N N . GLN A 1 124 ? -12.107 10.560 11.379 1.00 93.81 124 GLN A N 1
ATOM 909 C CA . GLN A 1 124 ? -12.485 9.158 11.287 1.00 93.81 124 GLN A CA 1
ATOM 910 C C . GLN A 1 124 ? -11.273 8.228 11.148 1.00 93.81 124 GLN A C 1
ATOM 912 O O . GLN A 1 124 ? -11.460 7.015 11.194 1.00 93.81 124 GLN A O 1
ATOM 917 N N . LYS A 1 125 ? -10.055 8.785 11.031 1.00 95.94 125 LYS A N 1
ATOM 918 C CA . LYS A 1 125 ? -8.799 8.039 10.878 1.00 95.94 125 LYS A CA 1
ATOM 919 C C . LYS A 1 125 ? -8.860 7.037 9.723 1.00 95.94 125 LYS A C 1
ATOM 921 O O . LYS A 1 125 ? -8.600 5.847 9.907 1.00 95.94 125 LYS A O 1
ATOM 926 N N . TYR A 1 126 ? -9.267 7.509 8.548 1.00 98.19 126 TYR A N 1
ATOM 927 C CA . TYR A 1 126 ? -9.263 6.674 7.350 1.00 98.19 126 TYR A CA 1
ATOM 928 C C . TYR A 1 126 ? -7.828 6.325 6.977 1.00 98.19 126 TYR A C 1
ATOM 930 O O . TYR A 1 126 ? -6.982 7.209 7.029 1.00 98.19 126 TYR A O 1
ATOM 938 N N . ARG A 1 127 ? -7.563 5.059 6.643 1.00 97.69 127 ARG A N 1
ATOM 939 C CA . ARG A 1 127 ? -6.220 4.623 6.221 1.00 97.69 127 ARG A CA 1
ATOM 940 C C . ARG A 1 127 ? -5.944 4.917 4.756 1.00 97.69 127 ARG A C 1
ATOM 942 O O . ARG A 1 127 ? -4.809 5.136 4.402 1.00 97.69 127 ARG A O 1
ATOM 949 N N . VAL A 1 128 ? -6.989 4.917 3.932 1.00 98.44 128 VAL A N 1
ATOM 950 C CA . VAL A 1 128 ? -6.877 5.199 2.502 1.00 98.44 128 VAL A CA 1
ATOM 951 C C . VAL A 1 128 ? -7.860 6.299 2.145 1.00 98.44 128 VAL A C 1
ATOM 953 O O . VAL A 1 128 ? -9.077 6.135 2.308 1.00 98.44 128 VAL A O 1
ATOM 956 N N . SER A 1 129 ? -7.340 7.441 1.712 1.00 98.31 129 SER A N 1
ATOM 957 C CA . SER A 1 129 ? -8.120 8.635 1.389 1.00 98.31 129 SER A CA 1
ATOM 958 C C . SER A 1 129 ? -7.386 9.505 0.359 1.00 98.31 129 SER A C 1
ATOM 960 O O . SER A 1 129 ? -6.635 9.018 -0.482 1.00 98.31 129 SER A O 1
ATOM 962 N N . THR A 1 130 ? -7.648 10.811 0.347 1.00 98.25 130 THR A N 1
ATOM 963 C CA . THR A 1 130 ? -7.202 11.708 -0.723 1.00 98.25 130 THR A CA 1
ATOM 964 C C . THR A 1 130 ? -5.686 11.787 -0.862 1.00 98.25 130 THR A C 1
ATOM 966 O O . THR A 1 130 ? -5.225 11.946 -1.982 1.00 98.25 130 THR A O 1
ATOM 969 N N . ASN A 1 131 ? -4.919 11.651 0.226 1.00 98.31 131 ASN A N 1
ATOM 970 C CA . ASN A 1 131 ? -3.456 11.646 0.144 1.00 98.31 131 ASN A CA 1
ATOM 971 C C . ASN A 1 131 ? -2.950 10.449 -0.679 1.00 98.31 131 ASN A C 1
ATOM 973 O O . ASN A 1 131 ? -2.115 10.619 -1.563 1.00 98.31 131 ASN A O 1
ATOM 977 N N . ASP A 1 132 ? -3.512 9.262 -0.448 1.00 98.62 132 ASP A N 1
ATOM 978 C CA . ASP A 1 132 ? -3.179 8.043 -1.192 1.00 98.62 132 ASP A CA 1
ATOM 979 C C . ASP A 1 132 ? -3.602 8.148 -2.653 1.00 98.62 132 ASP A C 1
ATOM 981 O O . ASP A 1 132 ? -2.863 7.767 -3.559 1.00 98.62 132 ASP A O 1
ATOM 985 N N . LEU A 1 133 ? -4.778 8.732 -2.903 1.00 98.56 133 LEU A N 1
ATOM 986 C CA . LEU A 1 133 ? -5.227 8.994 -4.266 1.00 98.56 133 LEU A CA 1
ATOM 987 C C . LEU A 1 133 ? -4.281 9.957 -4.994 1.00 98.56 133 LEU A C 1
ATOM 989 O O . LEU A 1 133 ? -3.971 9.725 -6.161 1.00 98.56 133 LEU A O 1
ATOM 993 N N . ASP A 1 134 ? -3.802 11.004 -4.322 1.00 98.62 134 ASP A N 1
ATOM 994 C CA . ASP A 1 134 ? -2.835 11.940 -4.894 1.00 98.62 134 ASP A CA 1
ATOM 995 C C . ASP A 1 134 ? -1.505 11.233 -5.222 1.00 98.62 134 ASP A C 1
ATOM 997 O O . ASP A 1 134 ? -0.933 11.480 -6.288 1.00 98.62 134 ASP A O 1
ATOM 1001 N N . ILE A 1 135 ? -1.043 10.303 -4.374 1.00 98.00 135 ILE A N 1
ATOM 1002 C CA . ILE A 1 135 ? 0.149 9.472 -4.630 1.00 98.00 135 ILE A CA 1
ATOM 1003 C C . ILE A 1 135 ? -0.061 8.549 -5.836 1.00 98.00 135 ILE A C 1
ATOM 1005 O O . ILE A 1 135 ? 0.794 8.504 -6.727 1.00 98.00 135 ILE A O 1
ATOM 1009 N N . LEU A 1 136 ? -1.198 7.851 -5.900 1.00 97.56 136 LEU A N 1
ATOM 1010 C CA . LEU A 1 136 ? -1.542 6.976 -7.021 1.00 97.56 136 LEU A CA 1
ATOM 1011 C C . LEU A 1 136 ? -1.601 7.764 -8.333 1.00 97.56 136 LEU A C 1
ATOM 1013 O O . LEU A 1 136 ? -1.032 7.337 -9.335 1.00 97.56 136 LEU A O 1
ATOM 1017 N N . ILE A 1 137 ? -2.241 8.939 -8.333 1.00 97.56 137 ILE A N 1
ATOM 1018 C CA . ILE A 1 137 ? -2.334 9.814 -9.510 1.00 97.56 137 ILE A CA 1
ATOM 1019 C C . ILE A 1 137 ? -0.949 10.304 -9.940 1.00 97.56 137 ILE A C 1
ATOM 1021 O O . ILE A 1 137 ? -0.655 10.316 -11.136 1.00 97.56 137 ILE A O 1
ATOM 1025 N N . ALA A 1 138 ? -0.090 10.692 -8.993 1.00 95.44 138 ALA A N 1
ATOM 1026 C CA . ALA A 1 138 ? 1.247 11.202 -9.293 1.00 95.44 138 ALA A CA 1
ATOM 1027 C C . ALA A 1 138 ? 2.148 10.168 -9.990 1.00 95.44 138 ALA A C 1
ATOM 1029 O O . ALA A 1 138 ? 3.029 10.552 -10.760 1.00 95.44 138 ALA A O 1
ATOM 1030 N N . ASN A 1 139 ? 1.910 8.875 -9.753 1.00 94.44 139 ASN A N 1
ATOM 1031 C CA . ASN A 1 139 ? 2.708 7.773 -10.297 1.00 94.44 139 ASN A CA 1
ATOM 1032 C C . ASN A 1 139 ? 1.961 6.943 -11.356 1.00 94.44 139 ASN A C 1
ATOM 1034 O O . ASN A 1 139 ? 2.503 5.964 -11.878 1.00 94.44 139 ASN A O 1
ATOM 1038 N N . TRP A 1 140 ? 0.732 7.340 -11.702 1.00 95.50 140 TRP A N 1
ATOM 1039 C CA . TRP A 1 140 ? -0.163 6.569 -12.556 1.00 95.50 140 TRP A CA 1
ATOM 1040 C C . TRP A 1 140 ? 0.461 6.244 -13.912 1.00 95.50 140 TRP A C 1
ATOM 1042 O O . TRP A 1 140 ? 0.781 7.139 -14.698 1.00 95.50 140 TRP A O 1
ATOM 1052 N N . GLN A 1 141 ? 0.574 4.948 -14.211 1.00 92.88 141 GLN A N 1
ATOM 1053 C CA . GLN A 1 141 ? 1.037 4.436 -15.501 1.00 92.88 141 GLN A CA 1
ATOM 1054 C C . GLN A 1 141 ? 2.342 5.084 -16.006 1.00 92.88 141 GLN A C 1
ATOM 1056 O O . GLN A 1 141 ? 2.519 5.321 -17.205 1.00 92.88 141 GLN A O 1
ATOM 1061 N N . ALA A 1 142 ? 3.298 5.328 -15.107 1.00 89.00 142 ALA A N 1
ATOM 1062 C CA . ALA A 1 142 ? 4.663 5.667 -15.493 1.00 89.00 142 ALA A CA 1
ATOM 1063 C C . ALA A 1 142 ? 5.355 4.434 -16.118 1.00 89.00 142 ALA A C 1
ATOM 1065 O O . ALA A 1 142 ? 5.683 3.469 -15.429 1.00 89.00 142 ALA A O 1
ATOM 1066 N N . ALA A 1 143 ? 5.539 4.438 -17.444 1.00 83.12 143 ALA A N 1
ATOM 1067 C CA . ALA A 1 143 ? 6.212 3.352 -18.168 1.00 83.12 143 ALA A CA 1
ATOM 1068 C C . ALA A 1 143 ? 7.729 3.368 -17.934 1.00 83.12 143 ALA A C 1
ATOM 1070 O O . ALA A 1 143 ? 8.335 4.438 -17.943 1.00 83.12 143 ALA A O 1
ATOM 1071 N N . ASP A 1 144 ? 8.340 2.183 -17.833 1.00 65.06 144 ASP A N 1
ATOM 1072 C CA . ASP A 1 144 ? 9.793 1.948 -17.961 1.00 65.06 144 ASP A CA 1
ATOM 1073 C C . ASP A 1 144 ? 10.722 2.826 -17.086 1.00 65.06 144 ASP A C 1
ATOM 1075 O O . ASP A 1 144 ? 11.926 2.911 -17.330 1.00 65.06 144 ASP A O 1
ATOM 1079 N N . SER A 1 145 ? 10.190 3.449 -16.034 1.00 69.88 145 SER A N 1
ATOM 1080 C CA . SER A 1 145 ? 10.943 4.251 -15.069 1.00 69.88 145 SER A CA 1
ATOM 1081 C C . SER A 1 145 ? 10.253 4.181 -13.708 1.00 69.88 145 SER A C 1
ATOM 1083 O O . SER A 1 145 ? 9.554 5.125 -13.334 1.00 69.88 145 SER A O 1
ATOM 1085 N N . PRO A 1 146 ? 10.393 3.062 -12.975 1.00 70.38 146 PRO A N 1
ATOM 1086 C CA . PRO A 1 146 ? 9.814 2.971 -11.646 1.00 70.38 146 PRO A CA 1
ATOM 1087 C C . PRO A 1 146 ? 10.375 4.074 -10.742 1.00 70.38 146 PRO A C 1
ATOM 1089 O O . PRO A 1 146 ? 11.550 4.439 -10.848 1.00 70.38 146 PRO A O 1
ATOM 1092 N N . ALA A 1 147 ? 9.528 4.583 -9.847 1.00 77.69 147 ALA A N 1
ATOM 1093 C CA . ALA A 1 147 ? 9.963 5.426 -8.740 1.00 77.69 147 ALA A CA 1
ATOM 1094 C C . ALA A 1 147 ? 11.073 4.713 -7.938 1.00 77.69 147 ALA A C 1
ATOM 1096 O O . ALA A 1 147 ? 11.135 3.482 -7.987 1.00 77.69 147 ALA A O 1
ATOM 1097 N N . PRO A 1 148 ? 11.964 5.440 -7.238 1.00 86.31 148 PRO A N 1
ATOM 1098 C CA . PRO A 1 148 ? 12.943 4.811 -6.354 1.00 86.31 148 PRO A CA 1
ATOM 1099 C C . PRO A 1 148 ? 12.266 3.893 -5.331 1.00 86.31 148 PRO A C 1
ATOM 1101 O O . PRO A 1 148 ? 11.058 3.959 -5.121 1.00 86.31 148 PRO A O 1
ATOM 1104 N N . ASP A 1 149 ? 13.051 3.015 -4.718 1.00 90.94 149 ASP A N 1
ATOM 1105 C CA . ASP A 1 149 ? 12.511 2.135 -3.693 1.00 90.94 149 ASP A CA 1
ATOM 1106 C C . ASP A 1 149 ? 12.112 2.952 -2.452 1.00 90.94 149 ASP A C 1
ATOM 1108 O O . ASP A 1 149 ? 12.760 3.949 -2.110 1.00 90.94 149 ASP A O 1
ATOM 1112 N N . CYS A 1 150 ? 11.043 2.522 -1.790 1.00 91.00 150 CYS A N 1
ATOM 1113 C CA . CYS A 1 150 ? 10.588 3.085 -0.532 1.00 91.00 150 CYS A CA 1
ATOM 1114 C C . CYS A 1 150 ? 11.688 3.000 0.539 1.00 91.00 150 CYS A C 1
ATOM 1116 O O . CYS A 1 150 ? 12.521 2.089 0.491 1.00 91.00 150 CYS A O 1
ATOM 1118 N N . PRO A 1 151 ? 11.720 3.968 1.472 1.00 83.25 151 PRO A N 1
ATOM 1119 C CA . PRO A 1 151 ? 12.721 4.024 2.531 1.00 83.25 151 PRO A CA 1
ATOM 1120 C C . PRO A 1 151 ? 12.686 2.819 3.468 1.00 83.25 151 PRO A C 1
ATOM 1122 O O . PRO A 1 151 ? 11.602 2.249 3.721 1.00 83.25 151 PRO A O 1
#

Solvent-accessible surface area (backbone atoms only — not comparable to full-atom values): 8916 Å² total; per-residue (Å²): 136,84,90,66,79,53,80,37,86,89,76,72,44,72,52,79,80,60,96,68,84,83,80,84,62,71,87,72,48,79,86,56,78,73,78,66,88,61,70,74,62,46,96,48,64,67,48,37,57,73,68,70,57,57,61,48,67,14,28,86,73,18,32,41,12,64,47,28,18,34,72,70,55,64,45,74,96,57,45,16,46,19,48,70,71,25,51,52,30,31,64,75,25,50,72,30,30,57,91,77,36,69,96,39,62,54,96,85,30,52,25,70,28,30,30,24,78,58,55,65,45,75,96,74,38,16,39,18,49,71,71,26,51,51,38,30,62,76,37,51,57,44,58,87,57,77,74,73,66,42,79

Radius of gyration: 21.52 Å; Cα contacts (8 Å, |Δi|>4): 238; chains: 1; bounding box: 50×50×52 Å

Sequence (151 aa):
CKVTVATNATRGNVVLEDASEATVDLAGATDIQIGGAGSYTGPQPDEWQAVGEPDCWIASINARQCHGDADGASQGKQKYWVSTNDLDVLIAAWNKSFAQIEGQTVGDVPLICADFDHLSQGKQKYRVSTNDLDILIANWQAADSPAPDCP

Foldseek 3Di:
DDFDWAADPVPHGTDGPDPDDDDDDPVPPPVDPPDPDADQPAPCNVLCVVLPNDPLNGLSRQQCLLQQQQPSFFDDPQRQSQEDQSVVLLVVQEQAASVRQPPHDDPPGRSLSLQNNSFFDDPRRRSHYDVSVVSSVVRPRPGPDGDGTGD

pLDDT: mean 84.6, std 17.82, range [41.84, 98.81]

Mean predicted aligned error: 11.24 Å